Protein AF-A0A1Q7G4F9-F1 (afdb_monomer_lite)

Sequence (94 aa):
MPPRLADLVRKARRLAAERDRLIESLAAEWTRALRGQNLSESDLEELWAGLTEEAVRRACRAADNPWTPQAWRREAQEVIARVRERVEAGLGER

Foldseek 3Di:
DDDDPVVVVVVVVVVVVVLVVVLVVLLVVLLVVCAPVPDDPVNLVVVLVVQLVVQLVVLVPPPPRPDDSVVSSVVSCVSSVSSSVSSVVSNPPD

pLDDT: mean 92.26, std 7.17, range [53.19, 97.88]

Structure (mmCIF, N/CA/C/O backbone):
data_AF-A0A1Q7G4F9-F1
#
_entry.id   AF-A0A1Q7G4F9-F1
#
loop_
_atom_site.group_PDB
_atom_site.id
_atom_site.type_symbol
_atom_site.label_atom_id
_atom_site.label_alt_id
_atom_site.label_comp_id
_atom_site.label_asym_id
_atom_site.label_entity_id
_atom_site.label_seq_id
_atom_site.pdbx_PDB_ins_code
_atom_site.Cartn_x
_atom_site.Cartn_y
_atom_site.Cartn_z
_atom_site.occupa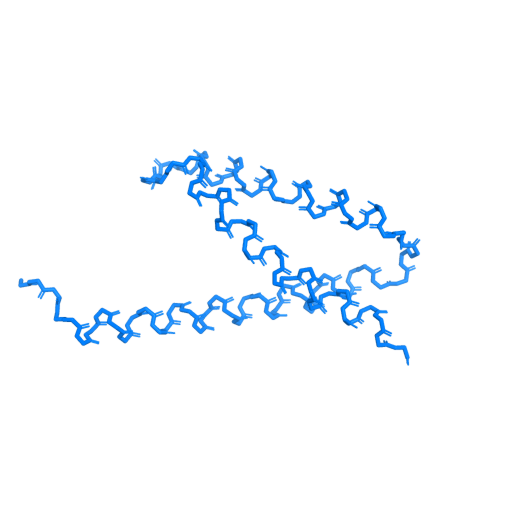ncy
_atom_site.B_iso_or_equiv
_atom_site.auth_seq_id
_atom_site.auth_comp_id
_atom_site.auth_asym_id
_atom_site.auth_atom_id
_atom_site.pdbx_PDB_model_num
ATOM 1 N N . MET A 1 1 ? 15.773 -5.535 -30.777 1.00 71.94 1 MET A N 1
ATOM 2 C CA . MET A 1 1 ? 15.093 -4.278 -31.165 1.00 71.94 1 MET A CA 1
ATOM 3 C C . MET A 1 1 ? 14.532 -3.622 -29.914 1.00 71.94 1 MET A C 1
ATOM 5 O O . MET A 1 1 ? 14.002 -4.362 -29.091 1.00 71.94 1 MET A O 1
ATOM 9 N N . PRO A 1 2 ? 14.668 -2.297 -29.730 1.00 66.19 2 PRO A N 1
ATOM 10 C CA . PRO A 1 2 ? 14.092 -1.620 -28.573 1.00 66.19 2 PRO A CA 1
ATOM 11 C C . PRO A 1 2 ? 12.557 -1.744 -28.590 1.00 66.19 2 PRO A C 1
ATOM 13 O O . PRO A 1 2 ? 11.961 -1.749 -29.673 1.00 66.19 2 PRO A O 1
ATOM 16 N N . PRO A 1 3 ? 11.910 -1.876 -27.419 1.00 76.31 3 PRO A N 1
ATOM 17 C CA . PRO A 1 3 ? 10.457 -1.943 -27.340 1.00 76.31 3 PRO A CA 1
ATOM 18 C C . PRO A 1 3 ? 9.839 -0.666 -27.917 1.00 76.31 3 PRO A C 1
ATOM 20 O O . PRO A 1 3 ? 10.320 0.441 -27.667 1.00 76.31 3 PRO A O 1
ATOM 23 N N . ARG A 1 4 ? 8.764 -0.812 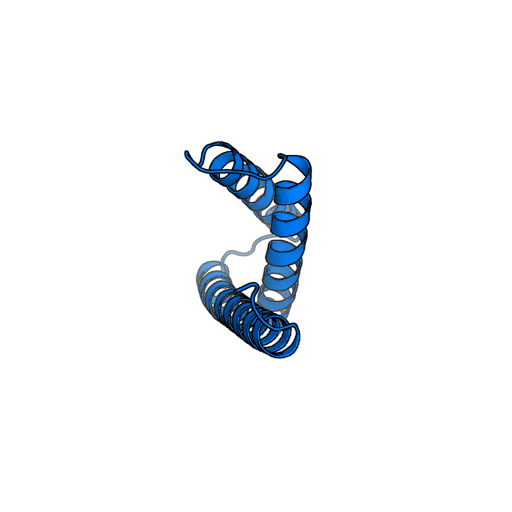-28.700 1.00 91.19 4 ARG A N 1
ATOM 24 C CA . ARG A 1 4 ? 8.051 0.338 -29.266 1.00 91.19 4 ARG A CA 1
ATOM 25 C C . ARG A 1 4 ? 7.348 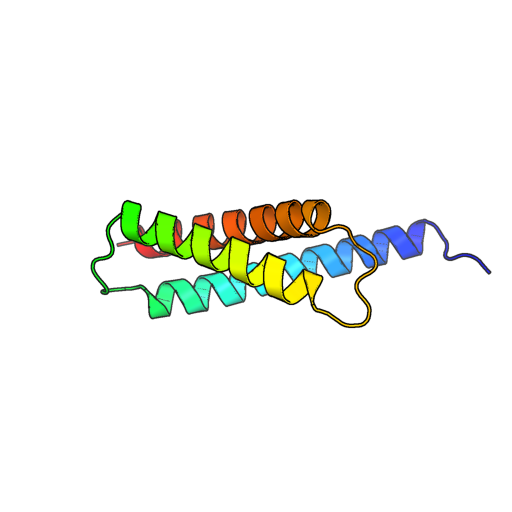1.096 -28.141 1.00 91.19 4 ARG A C 1
ATOM 27 O O . ARG A 1 4 ? 6.802 0.482 -27.225 1.00 91.19 4 ARG A O 1
ATOM 34 N N . LEU A 1 5 ? 7.291 2.425 -28.244 1.00 93.69 5 LEU A N 1
ATOM 35 C CA . LEU A 1 5 ? 6.624 3.288 -27.259 1.00 93.69 5 LEU A CA 1
ATOM 36 C C . LEU A 1 5 ? 5.195 2.815 -26.938 1.00 93.69 5 LEU A C 1
ATOM 38 O O . LEU A 1 5 ? 4.809 2.759 -25.775 1.00 93.69 5 LEU A O 1
ATOM 42 N N . ALA A 1 6 ? 4.434 2.404 -27.955 1.00 93.81 6 ALA A N 1
ATOM 43 C CA . ALA A 1 6 ? 3.076 1.889 -27.779 1.00 93.81 6 ALA A CA 1
ATOM 44 C C . ALA A 1 6 ? 3.009 0.650 -26.864 1.00 93.81 6 ALA A C 1
ATOM 46 O O . ALA A 1 6 ? 2.087 0.527 -26.055 1.00 93.81 6 ALA A O 1
ATOM 47 N N . ASP A 1 7 ? 3.994 -0.246 -26.949 1.00 94.88 7 ASP A N 1
ATOM 48 C CA . ASP A 1 7 ? 4.048 -1.446 -26.114 1.00 94.88 7 ASP A CA 1
ATOM 49 C C . ASP A 1 7 ? 4.421 -1.100 -24.669 1.00 94.88 7 ASP A C 1
ATOM 51 O O . ASP A 1 7 ? 3.838 -1.655 -23.735 1.00 94.88 7 ASP A O 1
ATOM 55 N N . LEU A 1 8 ? 5.318 -0.126 -24.473 1.00 95.94 8 LEU A N 1
ATOM 56 C CA . LEU A 1 8 ? 5.65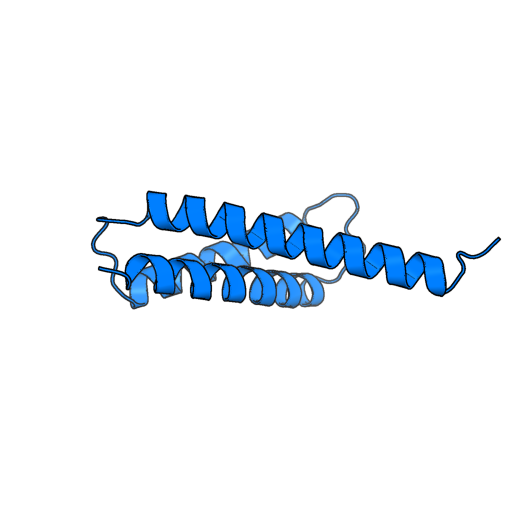2 0.405 -23.148 1.00 95.94 8 LEU A CA 1
ATOM 57 C C . LEU A 1 8 ? 4.441 1.067 -22.484 1.00 95.94 8 LEU A C 1
ATOM 59 O O . LEU A 1 8 ? 4.155 0.777 -21.324 1.00 95.94 8 LEU A O 1
ATOM 63 N N . VAL A 1 9 ? 3.679 1.884 -23.220 1.00 95.25 9 VAL A N 1
ATOM 64 C CA . VAL A 1 9 ? 2.450 2.512 -22.705 1.00 95.25 9 VAL A CA 1
ATOM 65 C C . VAL A 1 9 ? 1.415 1.454 -22.321 1.00 95.25 9 VAL A C 1
ATOM 67 O O . VAL A 1 9 ? 0.819 1.536 -21.246 1.00 95.25 9 VAL A O 1
ATOM 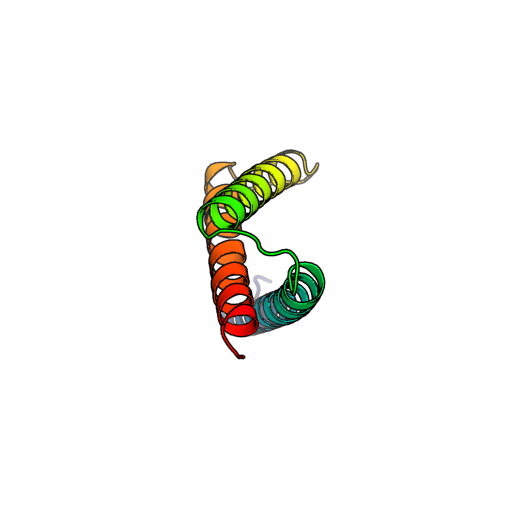70 N N . ARG A 1 10 ? 1.213 0.425 -23.156 1.00 96.06 10 ARG A N 1
ATOM 71 C CA . ARG A 1 10 ? 0.284 -0.673 -22.842 1.00 96.06 10 ARG A CA 1
ATOM 72 C C . ARG A 1 10 ? 0.714 -1.424 -21.582 1.00 96.06 10 ARG A C 1
ATOM 74 O O . ARG A 1 10 ? -0.122 -1.710 -20.726 1.00 96.06 10 ARG A O 1
ATOM 81 N N . LYS A 1 11 ? 2.012 -1.708 -21.446 1.00 95.69 11 LYS A N 1
ATOM 82 C CA . LYS A 1 11 ? 2.571 -2.363 -20.259 1.00 95.69 11 LYS A CA 1
ATOM 83 C C . LYS A 1 11 ? 2.386 -1.503 -19.008 1.00 95.69 11 LYS A C 1
ATOM 85 O O . LYS A 1 11 ? 1.926 -2.029 -18.001 1.00 95.69 11 LYS A O 1
ATOM 90 N N . ALA A 1 12 ? 2.679 -0.205 -19.081 1.00 94.81 12 ALA A N 1
ATOM 91 C CA . ALA A 1 12 ? 2.512 0.721 -17.963 1.00 94.81 12 ALA A CA 1
ATOM 92 C C . ALA A 1 12 ? 1.055 0.774 -17.481 1.00 94.81 12 ALA A C 1
ATOM 94 O O . ALA A 1 12 ? 0.800 0.647 -16.289 1.00 94.81 12 ALA A O 1
ATOM 95 N N . ARG A 1 13 ? 0.088 0.856 -18.406 1.00 96.25 13 ARG A N 1
ATOM 96 C CA . ARG A 1 13 ? -1.347 0.818 -18.068 1.00 96.25 13 ARG A CA 1
ATOM 97 C C . ARG A 1 13 ? -1.756 -0.489 -17.395 1.00 96.25 13 ARG A C 1
ATOM 99 O O . ARG A 1 13 ? -2.514 -0.463 -16.434 1.00 96.25 13 ARG A O 1
ATOM 106 N N . ARG A 1 14 ? -1.247 -1.626 -17.882 1.00 97.75 14 ARG A N 1
ATOM 107 C CA . ARG A 1 14 ? -1.520 -2.933 -17.271 1.00 97.75 14 ARG A CA 1
ATOM 108 C C . ARG A 1 14 ? -0.985 -3.003 -15.841 1.00 97.75 14 ARG A C 1
ATOM 110 O O . ARG A 1 14 ? -1.716 -3.431 -14.961 1.00 97.75 14 ARG A O 1
ATOM 117 N N . LEU A 1 15 ? 0.257 -2.566 -15.625 1.00 96.25 15 LEU A N 1
ATOM 118 C CA . LEU A 1 15 ? 0.879 -2.549 -14.297 1.00 96.25 15 LEU A CA 1
ATOM 119 C C . LEU A 1 15 ? 0.154 -1.596 -13.341 1.00 96.25 15 LEU A C 1
ATOM 121 O O . LEU A 1 15 ? -0.047 -1.941 -12.184 1.00 96.25 15 LEU A O 1
ATOM 125 N N . ALA A 1 16 ? -0.291 -0.434 -13.826 1.00 94.31 16 ALA A N 1
ATOM 126 C CA . ALA A 1 16 ? -1.098 0.487 -13.031 1.00 94.31 16 ALA A CA 1
ATOM 127 C C . ALA A 1 16 ? -2.422 -0.160 -12.589 1.00 94.31 16 ALA A C 1
ATOM 129 O O . ALA A 1 16 ? -2.736 -0.151 -11.404 1.00 94.31 16 ALA A O 1
ATOM 130 N N . ALA A 1 17 ? -3.142 -0.805 -13.512 1.00 97.19 17 ALA A N 1
ATOM 131 C CA . ALA A 1 17 ? -4.388 -1.503 -13.192 1.00 97.19 17 ALA A CA 1
ATOM 132 C C . ALA A 1 17 ? -4.179 -2.689 -12.232 1.00 97.19 17 ALA A C 1
ATOM 134 O O . ALA A 1 17 ? -5.036 -2.980 -11.403 1.00 97.19 17 ALA A O 1
ATOM 135 N N . GLU A 1 18 ? -3.053 -3.391 -12.344 1.00 97.62 18 GLU A N 1
ATOM 136 C CA . GLU A 1 18 ? -2.679 -4.462 -11.420 1.00 97.62 18 GLU A CA 1
ATOM 137 C C . GLU A 1 18 ? -2.380 -3.916 -10.019 1.00 97.62 18 GLU A C 1
ATOM 139 O O . GLU A 1 18 ? -2.914 -4.439 -9.043 1.00 97.62 18 GLU A O 1
ATOM 144 N N . ARG A 1 19 ? -1.617 -2.819 -9.918 1.00 95.62 19 ARG A N 1
ATOM 145 C CA . ARG A 1 19 ? -1.370 -2.116 -8.652 1.00 95.62 19 ARG A CA 1
ATOM 146 C C . ARG A 1 19 ? -2.676 -1.686 -7.993 1.00 95.62 19 ARG A C 1
ATOM 148 O O . ARG A 1 19 ? -2.857 -1.932 -6.806 1.00 95.62 19 ARG A O 1
ATOM 155 N N . ASP A 1 20 ? -3.587 -1.089 -8.756 1.00 96.31 20 ASP A N 1
ATOM 156 C CA . ASP A 1 20 ? -4.869 -0.633 -8.220 1.00 96.31 20 ASP A CA 1
ATOM 157 C C . ASP A 1 20 ? -5.696 -1.817 -7.689 1.00 96.31 20 ASP A C 1
ATOM 159 O O . ASP A 1 20 ? -6.218 -1.748 -6.582 1.00 96.31 20 ASP A O 1
ATOM 163 N N . ARG A 1 21 ? -5.729 -2.959 -8.392 1.00 97.88 21 ARG A N 1
ATOM 164 C CA . ARG A 1 21 ? -6.393 -4.181 -7.892 1.00 97.88 21 ARG A CA 1
ATOM 165 C C . ARG A 1 21 ? -5.771 -4.719 -6.603 1.00 97.88 21 ARG A C 1
ATOM 167 O O . ARG A 1 21 ? -6.503 -5.164 -5.723 1.00 97.88 21 ARG A O 1
ATOM 174 N N . LEU A 1 22 ? -4.442 -4.698 -6.494 1.00 97.50 22 LEU A N 1
ATOM 175 C CA . LEU A 1 22 ? -3.748 -5.116 -5.273 1.00 97.50 22 LEU A CA 1
ATOM 176 C C . LEU A 1 22 ? -4.087 -4.189 -4.101 1.00 97.50 22 LEU A C 1
ATOM 178 O O . LEU A 1 22 ? -4.330 -4.675 -3.000 1.00 97.50 22 LEU A O 1
ATOM 182 N N . ILE A 1 23 ? -4.160 -2.878 -4.346 1.00 96.94 23 ILE A N 1
ATOM 183 C CA . ILE A 1 23 ? -4.583 -1.890 -3.347 1.00 96.94 23 ILE A CA 1
ATOM 184 C C . ILE A 1 23 ? -6.008 -2.178 -2.867 1.00 96.94 23 ILE A C 1
ATOM 186 O O . ILE A 1 23 ? -6.226 -2.204 -1.660 1.00 96.94 23 ILE A O 1
ATOM 190 N N . GLU A 1 24 ? -6.957 -2.441 -3.773 1.00 97.62 24 GLU A N 1
ATOM 191 C CA . GLU A 1 24 ? -8.338 -2.772 -3.385 1.00 97.62 24 GLU A CA 1
ATOM 192 C C . GLU A 1 24 ? -8.407 -4.050 -2.533 1.00 97.62 24 GLU A C 1
ATOM 194 O O . GLU A 1 24 ? -9.071 -4.073 -1.496 1.00 97.62 24 GLU A O 1
ATOM 199 N N . SER A 1 25 ? -7.688 -5.109 -2.930 1.00 97.88 25 SER A N 1
ATOM 200 C CA . SER A 1 25 ? -7.653 -6.368 -2.167 1.00 97.88 25 SER A CA 1
ATOM 201 C C . SER A 1 25 ? -7.085 -6.156 -0.765 1.00 97.88 25 SER A C 1
ATOM 203 O O . SER A 1 25 ? -7.697 -6.566 0.221 1.00 97.88 25 SER A O 1
ATOM 205 N N . LEU A 1 26 ? -5.947 -5.458 -0.669 1.00 96.81 26 LEU A N 1
ATOM 206 C CA . LEU A 1 26 ? -5.314 -5.139 0.609 1.00 96.81 26 LEU A CA 1
ATOM 207 C C . LEU A 1 26 ? -6.233 -4.286 1.482 1.00 96.81 26 LEU A C 1
ATOM 209 O O . LEU A 1 26 ? -6.386 -4.578 2.664 1.00 96.81 26 LEU A O 1
ATOM 213 N N . ALA A 1 27 ? -6.879 -3.267 0.915 1.00 97.25 27 ALA A N 1
ATOM 214 C CA . ALA A 1 27 ? -7.802 -2.424 1.661 1.00 97.25 27 ALA A CA 1
ATOM 215 C C . ALA A 1 27 ? -8.982 -3.229 2.223 1.00 97.25 27 ALA A C 1
ATOM 217 O O . ALA A 1 27 ? -9.338 -3.061 3.389 1.00 97.25 27 ALA A O 1
ATOM 218 N N . ALA A 1 28 ? -9.555 -4.153 1.448 1.00 97.19 28 ALA A N 1
ATOM 219 C CA . ALA A 1 28 ? -10.643 -5.008 1.920 1.00 97.19 28 ALA A CA 1
ATOM 220 C C . ALA A 1 28 ? -10.200 -5.944 3.061 1.00 97.19 28 ALA A C 1
ATOM 222 O O . ALA A 1 28 ? -10.932 -6.136 4.037 1.00 97.19 28 ALA A O 1
ATOM 223 N N . GLU A 1 29 ? -9.001 -6.520 2.956 1.00 97.62 29 GLU A N 1
ATOM 224 C CA . GLU A 1 29 ? -8.412 -7.370 3.995 1.00 97.62 29 GLU A CA 1
ATOM 225 C C . GLU A 1 29 ? -8.137 -6.590 5.285 1.00 97.62 29 GLU A C 1
ATOM 227 O O . GLU A 1 29 ? -8.579 -7.012 6.356 1.00 97.62 29 GLU A O 1
ATOM 232 N N . TRP A 1 30 ? -7.493 -5.426 5.183 1.00 96.62 30 TRP A N 1
ATOM 233 C CA . TRP A 1 30 ? -7.208 -4.555 6.325 1.00 96.62 30 TRP A CA 1
ATOM 234 C C . TRP A 1 30 ? -8.477 -4.014 6.974 1.00 96.62 30 TRP A C 1
ATOM 236 O O . TRP A 1 30 ? -8.590 -4.048 8.194 1.00 96.62 30 TRP A O 1
ATOM 246 N N . THR A 1 31 ? -9.472 -3.597 6.188 1.00 96.25 31 THR A N 1
ATOM 247 C CA . THR A 1 31 ? -10.766 -3.149 6.726 1.00 96.25 31 THR A CA 1
ATOM 248 C C . THR A 1 31 ? -11.413 -4.257 7.549 1.00 96.25 31 THR A C 1
ATOM 250 O O . THR A 1 31 ? -11.859 -4.017 8.669 1.00 96.25 31 THR A O 1
ATOM 253 N N . ARG A 1 32 ? -11.433 -5.496 7.033 1.00 95.81 32 ARG A N 1
ATOM 254 C CA . ARG A 1 32 ? -11.970 -6.648 7.771 1.00 95.81 32 ARG A CA 1
ATOM 255 C C . ARG A 1 32 ? -11.179 -6.916 9.049 1.00 95.81 32 ARG A C 1
ATOM 257 O O . ARG A 1 32 ? -11.792 -7.213 10.067 1.00 95.81 32 ARG A O 1
ATOM 264 N N . ALA A 1 33 ? -9.852 -6.830 8.985 1.00 95.38 33 ALA A N 1
ATOM 265 C CA . ALA A 1 33 ? -8.986 -7.079 10.128 1.00 95.38 33 ALA A CA 1
ATOM 266 C C . ALA A 1 33 ? -9.168 -6.027 11.230 1.00 95.38 33 ALA A C 1
ATOM 268 O O . ALA A 1 33 ? -9.292 -6.398 12.391 1.00 95.38 33 ALA A O 1
ATOM 269 N N . LEU A 1 34 ? -9.210 -4.739 10.882 1.00 94.56 34 LEU A N 1
ATOM 270 C CA . LEU A 1 34 ? -9.245 -3.622 11.836 1.00 94.56 34 LEU A CA 1
ATOM 271 C C . LEU A 1 34 ? -10.650 -3.315 12.372 1.00 94.56 34 LEU A C 1
ATOM 273 O O . LEU A 1 34 ? -10.797 -2.663 13.408 1.00 94.56 34 LEU A O 1
ATOM 277 N N . ARG A 1 35 ? -11.702 -3.781 11.693 1.00 93.38 35 ARG A N 1
ATOM 278 C CA . ARG A 1 35 ? -13.085 -3.547 12.111 1.00 93.38 35 ARG A CA 1
ATOM 279 C C . ARG A 1 35 ? -13.337 -4.090 13.520 1.00 93.38 35 ARG A C 1
ATOM 281 O O . ARG A 1 35 ? -13.081 -5.253 13.811 1.00 93.38 35 ARG A O 1
ATOM 288 N N . GLY A 1 36 ? -13.898 -3.239 14.379 1.00 90.81 36 GLY A N 1
ATOM 289 C CA . GLY A 1 36 ? -14.240 -3.591 15.761 1.00 90.81 36 GLY A CA 1
ATOM 290 C C . GLY A 1 36 ? -13.073 -3.534 16.752 1.00 90.81 36 GLY A C 1
ATOM 291 O O . GLY A 1 36 ? -13.283 -3.840 17.920 1.00 90.81 36 GLY A O 1
ATOM 292 N N . GLN A 1 37 ? -11.873 -3.113 16.330 1.00 91.00 37 GLN A N 1
ATOM 293 C CA . GLN A 1 37 ? -10.711 -2.995 17.222 1.00 91.00 37 GLN A CA 1
ATOM 294 C C . GLN A 1 37 ? -10.675 -1.700 18.060 1.00 91.00 37 GLN A C 1
ATOM 296 O O . GLN A 1 37 ? -9.772 -1.542 18.871 1.00 91.00 37 GLN A O 1
ATOM 301 N N . ASN A 1 38 ? -11.643 -0.784 17.900 1.00 88.44 38 ASN A N 1
ATOM 302 C CA . ASN A 1 38 ? -11.706 0.510 18.608 1.00 88.44 38 ASN A CA 1
ATOM 303 C C . ASN A 1 38 ? -10.398 1.327 18.550 1.00 88.44 38 ASN A C 1
ATOM 305 O O . ASN A 1 38 ? -10.054 2.016 19.508 1.00 88.44 38 ASN A O 1
ATOM 309 N N . LEU A 1 39 ? -9.683 1.248 17.427 1.00 89.81 39 LEU A N 1
ATOM 310 C CA . LEU A 1 39 ? -8.463 2.018 17.195 1.00 89.81 39 LEU A CA 1
ATOM 311 C C . LEU A 1 39 ? -8.794 3.508 17.109 1.00 89.81 39 LEU A C 1
ATOM 313 O O . LEU A 1 39 ? -9.753 3.901 16.437 1.00 89.81 39 LEU A O 1
ATOM 317 N N . SER A 1 40 ? -7.997 4.327 17.788 1.00 91.12 40 SER A N 1
ATOM 318 C CA . SER A 1 40 ? -8.032 5.775 17.624 1.00 91.12 40 SER A CA 1
ATOM 319 C C . SER A 1 40 ? -7.389 6.191 16.300 1.00 91.12 40 SER A C 1
ATOM 321 O O . SER A 1 40 ? -6.685 5.416 15.649 1.00 91.12 40 SER A O 1
ATOM 323 N N . GLU A 1 41 ? -7.607 7.443 15.903 1.00 89.38 41 GLU A N 1
ATOM 324 C CA . GLU A 1 41 ? -6.946 8.021 14.730 1.00 89.38 41 GLU A CA 1
ATOM 325 C C . GLU A 1 41 ? -5.415 7.962 14.861 1.00 89.38 41 GLU A C 1
ATOM 327 O O . GLU A 1 41 ? -4.734 7.560 13.922 1.00 89.38 41 GLU A O 1
ATOM 332 N N . SER A 1 42 ? -4.876 8.247 16.050 1.00 93.62 42 SER A N 1
ATOM 333 C CA . SER A 1 42 ? -3.435 8.166 16.317 1.00 93.62 42 SER A CA 1
ATOM 334 C C . SER A 1 42 ? -2.888 6.737 16.229 1.00 93.62 42 SER A C 1
ATOM 336 O O . SER A 1 42 ? -1.787 6.548 15.713 1.00 93.62 42 SER A O 1
ATOM 338 N N . ASP A 1 43 ? -3.654 5.726 16.659 1.00 94.19 43 ASP A N 1
ATOM 339 C CA . ASP A 1 43 ? -3.242 4.319 16.519 1.00 94.19 43 ASP A CA 1
ATOM 340 C C . ASP A 1 43 ? -3.135 3.918 15.039 1.00 94.19 43 ASP A C 1
ATOM 342 O O . ASP A 1 43 ? -2.217 3.200 14.635 1.00 94.19 43 ASP A O 1
ATOM 346 N N . LEU A 1 44 ? -4.066 4.401 14.207 1.00 93.12 44 LEU A N 1
ATOM 347 C CA . LEU A 1 44 ? -4.027 4.178 12.762 1.00 93.12 44 LEU A CA 1
ATOM 348 C C . LEU A 1 44 ? -2.839 4.902 12.121 1.00 93.12 44 LEU A C 1
ATOM 350 O O . LEU A 1 44 ? -2.144 4.316 11.292 1.00 93.12 44 LEU A O 1
ATOM 354 N N . GLU A 1 45 ? -2.556 6.144 12.513 1.00 94.62 45 GLU A N 1
ATOM 355 C CA . GLU A 1 45 ? -1.384 6.875 12.022 1.00 94.62 45 GLU A CA 1
ATOM 356 C C . GLU A 1 45 ? -0.069 6.152 12.330 1.00 94.62 45 GLU A C 1
ATOM 358 O O . GLU A 1 45 ? 0.769 5.998 11.433 1.00 94.62 45 GLU A O 1
ATOM 363 N N . GLU A 1 46 ? 0.099 5.658 13.559 1.00 96.50 46 GLU A N 1
ATOM 364 C CA . GLU A 1 46 ? 1.280 4.887 13.953 1.00 96.50 46 GLU A CA 1
ATOM 365 C C . GLU A 1 46 ? 1.394 3.583 13.151 1.00 96.50 46 GLU A C 1
ATOM 367 O O . GLU A 1 46 ? 2.470 3.262 12.632 1.00 96.50 46 GLU A O 1
ATOM 372 N N . LEU A 1 47 ? 0.278 2.868 12.966 1.00 95.44 47 LEU A N 1
ATOM 373 C CA . LEU A 1 47 ? 0.218 1.668 12.132 1.00 95.44 47 LEU A CA 1
ATOM 374 C C . LEU A 1 47 ? 0.699 1.952 10.700 1.00 95.44 47 LEU A C 1
ATOM 376 O O . LEU A 1 47 ? 1.576 1.249 10.186 1.00 95.44 47 LEU A O 1
ATOM 380 N N . TRP A 1 48 ? 0.160 2.985 10.046 1.00 95.56 48 TRP A N 1
ATOM 381 C CA . TRP A 1 48 ? 0.515 3.321 8.665 1.00 95.56 48 TRP A CA 1
ATOM 382 C C . TRP A 1 48 ? 1.974 3.778 8.532 1.00 95.56 48 TRP A C 1
ATOM 384 O O . TRP A 1 48 ? 2.655 3.411 7.563 1.00 95.56 48 TRP A O 1
ATOM 394 N N . ALA A 1 49 ? 2.487 4.526 9.512 1.00 95.25 49 ALA A N 1
ATOM 395 C CA . ALA A 1 49 ? 3.891 4.921 9.566 1.00 95.25 49 ALA A CA 1
ATOM 396 C C . ALA A 1 49 ? 4.816 3.699 9.706 1.00 95.25 49 ALA A C 1
ATOM 398 O O . ALA A 1 49 ? 5.782 3.559 8.948 1.00 95.25 49 ALA A O 1
ATOM 399 N N . GLY A 1 50 ? 4.482 2.773 10.610 1.00 96.00 50 GLY A N 1
ATOM 400 C CA . GLY A 1 50 ? 5.230 1.534 10.820 1.00 96.00 50 GLY A CA 1
ATOM 401 C C . GLY A 1 50 ? 5.271 0.648 9.573 1.00 96.00 50 GLY A C 1
ATOM 402 O O . GLY A 1 50 ? 6.338 0.162 9.187 1.00 96.00 50 GLY A O 1
ATOM 403 N N . LEU A 1 51 ? 4.134 0.492 8.888 1.00 94.94 51 LEU A N 1
ATOM 404 C CA . LEU A 1 51 ? 4.051 -0.259 7.632 1.00 94.94 51 LEU A CA 1
ATOM 405 C C . LEU A 1 51 ? 4.898 0.371 6.523 1.00 94.94 51 LEU A C 1
ATOM 407 O O . LEU A 1 51 ? 5.542 -0.353 5.763 1.00 94.94 51 LEU A O 1
ATOM 411 N N . THR A 1 52 ? 4.943 1.703 6.452 1.00 94.69 52 THR A N 1
ATOM 412 C CA . THR A 1 52 ? 5.762 2.421 5.466 1.00 94.69 52 THR A CA 1
ATOM 413 C C . THR A 1 52 ? 7.243 2.141 5.681 1.00 94.69 52 THR A C 1
ATOM 415 O O . THR A 1 52 ? 7.938 1.733 4.749 1.00 94.69 52 THR A O 1
ATOM 418 N N . GLU A 1 53 ? 7.738 2.302 6.907 1.00 94.81 53 GLU A N 1
ATOM 419 C CA . GLU A 1 53 ? 9.155 2.078 7.206 1.00 94.81 53 GLU A CA 1
ATOM 420 C C . GLU A 1 53 ? 9.555 0.603 7.057 1.00 94.81 53 GLU A C 1
ATOM 422 O O . GLU A 1 53 ? 10.649 0.304 6.568 1.00 94.81 53 GLU A O 1
ATOM 427 N N . GLU A 1 54 ? 8.674 -0.337 7.401 1.00 95.62 54 GLU A N 1
ATOM 428 C CA . GLU A 1 54 ? 8.935 -1.761 7.182 1.00 95.62 54 GLU A CA 1
ATOM 429 C C . GLU A 1 54 ? 8.935 -2.126 5.689 1.00 95.62 54 GLU A C 1
ATOM 431 O O . GLU A 1 54 ? 9.810 -2.872 5.239 1.00 95.62 54 GLU A O 1
ATOM 436 N N . ALA A 1 55 ? 8.021 -1.564 4.891 1.00 93.12 55 ALA A N 1
ATOM 437 C CA . ALA A 1 55 ? 8.006 -1.755 3.443 1.00 93.12 55 ALA A CA 1
ATOM 438 C C . ALA A 1 55 ? 9.302 -1.241 2.799 1.00 93.12 55 ALA A C 1
ATOM 440 O O . ALA A 1 55 ? 9.944 -1.966 2.035 1.00 93.12 55 ALA A O 1
ATOM 441 N N . VAL A 1 56 ? 9.742 -0.032 3.168 1.00 93.69 56 VAL A N 1
ATOM 442 C CA . VAL A 1 56 ? 11.008 0.550 2.692 1.00 93.69 56 VAL A CA 1
ATOM 443 C C . VAL A 1 56 ? 12.195 -0.312 3.109 1.00 93.69 56 VAL A C 1
ATOM 445 O O . VAL A 1 56 ? 13.059 -0.617 2.287 1.00 93.69 56 VAL A O 1
ATOM 448 N N . ARG A 1 57 ? 12.239 -0.760 4.368 1.00 93.94 57 ARG A N 1
ATOM 449 C CA . ARG A 1 57 ? 13.310 -1.622 4.884 1.00 93.94 57 ARG A CA 1
ATOM 450 C C . ARG A 1 57 ? 13.417 -2.930 4.105 1.00 93.94 57 ARG A C 1
ATOM 452 O O . ARG A 1 57 ? 14.528 -3.337 3.765 1.00 93.94 57 ARG A O 1
ATOM 459 N N . ARG A 1 58 ? 12.289 -3.587 3.822 1.00 93.75 58 ARG A N 1
ATOM 460 C CA . ARG A 1 58 ? 12.256 -4.835 3.043 1.00 93.75 58 ARG A CA 1
ATOM 461 C C . ARG A 1 58 ? 12.674 -4.610 1.600 1.00 93.75 58 ARG A C 1
ATOM 463 O O . ARG A 1 58 ? 13.503 -5.362 1.098 1.00 93.75 58 ARG A O 1
ATOM 470 N N . ALA A 1 59 ? 12.166 -3.558 0.967 1.00 90.06 59 ALA A N 1
ATOM 471 C CA . ALA A 1 59 ? 12.497 -3.235 -0.413 1.00 90.06 59 ALA A CA 1
ATOM 472 C C . ALA A 1 59 ? 13.992 -2.914 -0.590 1.00 90.06 59 ALA A C 1
ATOM 474 O O . ALA A 1 59 ? 14.631 -3.411 -1.514 1.00 90.06 59 ALA A O 1
ATOM 475 N N . CYS A 1 60 ? 14.586 -2.183 0.358 1.00 89.00 60 CYS A 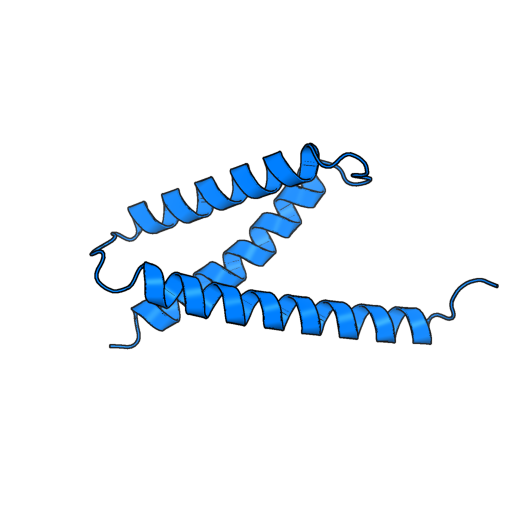N 1
ATOM 476 C CA . CYS A 1 60 ? 16.022 -1.901 0.377 1.00 89.00 60 CYS A CA 1
ATOM 477 C C . CYS A 1 60 ? 16.901 -3.149 0.562 1.00 89.00 60 CYS A C 1
ATOM 479 O O . CYS A 1 60 ? 18.044 -3.143 0.116 1.00 89.00 60 CYS A O 1
ATOM 481 N N . ARG A 1 61 ? 16.397 -4.200 1.223 1.00 90.94 61 ARG A N 1
ATOM 482 C CA . ARG A 1 61 ? 17.122 -5.465 1.456 1.00 90.94 61 ARG A CA 1
ATOM 483 C C . ARG A 1 61 ? 16.955 -6.484 0.327 1.00 90.94 61 ARG A C 1
ATOM 485 O O . ARG A 1 61 ? 17.592 -7.534 0.378 1.00 90.94 61 ARG A O 1
ATOM 492 N N . ALA A 1 62 ? 16.094 -6.218 -0.653 1.00 90.00 62 ALA A N 1
ATOM 493 C CA . ALA A 1 62 ? 15.899 -7.120 -1.778 1.00 90.00 62 ALA A CA 1
ATOM 494 C C . ALA A 1 62 ? 17.196 -7.218 -2.601 1.00 90.00 62 ALA A C 1
ATOM 496 O O . ALA A 1 62 ? 17.784 -6.196 -2.953 1.00 90.00 62 ALA A O 1
ATOM 497 N N . ALA A 1 63 ? 17.636 -8.448 -2.888 1.00 72.75 63 ALA A N 1
ATOM 498 C CA . ALA A 1 63 ? 18.953 -8.735 -3.468 1.00 72.75 63 ALA A CA 1
ATOM 499 C C . ALA A 1 63 ? 19.217 -8.016 -4.806 1.00 72.75 63 ALA A C 1
ATOM 501 O O . ALA A 1 63 ? 20.352 -7.640 -5.076 1.00 72.75 63 ALA A O 1
ATOM 502 N N . ASP A 1 64 ? 18.164 -7.752 -5.584 1.00 81.88 64 ASP A N 1
ATOM 503 C CA . ASP A 1 64 ? 18.232 -7.111 -6.900 1.00 81.88 64 ASP A CA 1
ATOM 504 C C . ASP A 1 64 ? 17.552 -5.737 -6.910 1.00 81.88 64 ASP A C 1
ATOM 506 O O . ASP A 1 64 ? 16.807 -5.422 -7.834 1.00 81.88 64 ASP A O 1
ATOM 510 N N . ASN A 1 65 ? 17.725 -4.921 -5.868 1.00 82.62 65 ASN A N 1
ATOM 511 C CA . ASN A 1 65 ? 17.095 -3.604 -5.812 1.00 82.62 65 ASN A CA 1
ATOM 512 C C . ASN A 1 65 ? 17.899 -2.534 -6.595 1.00 82.62 65 ASN A C 1
ATOM 514 O O . ASN A 1 65 ? 18.919 -2.065 -6.085 1.00 82.62 65 ASN A O 1
ATOM 518 N N . PRO A 1 66 ? 17.439 -2.056 -7.773 1.00 86.38 66 PRO A N 1
ATOM 519 C CA . PRO A 1 66 ? 18.122 -0.989 -8.505 1.00 86.38 66 PRO A CA 1
ATOM 520 C C . PRO A 1 66 ? 17.750 0.421 -8.008 1.00 86.38 66 PRO A C 1
ATOM 522 O O . PRO A 1 66 ? 18.267 1.408 -8.531 1.00 86.38 66 PRO A O 1
ATOM 525 N N . TRP A 1 67 ? 16.825 0.545 -7.050 1.00 89.38 67 TRP A N 1
ATOM 526 C CA . TRP A 1 67 ? 16.244 1.817 -6.623 1.00 89.38 67 TRP A CA 1
ATOM 527 C C . TRP A 1 67 ? 16.815 2.305 -5.293 1.00 89.38 67 TRP A C 1
ATOM 529 O O . TRP A 1 67 ? 17.095 1.531 -4.374 1.00 89.38 67 TRP A O 1
ATOM 539 N N . THR A 1 68 ? 16.925 3.628 -5.162 1.00 89.94 68 THR A N 1
ATOM 540 C CA . THR A 1 68 ? 17.369 4.259 -3.917 1.00 89.94 68 THR A CA 1
ATOM 541 C C . THR A 1 68 ? 16.321 4.099 -2.807 1.00 89.94 68 THR A C 1
ATOM 543 O O . THR A 1 68 ? 15.122 4.011 -3.091 1.00 89.94 68 THR A O 1
ATOM 546 N N . PRO A 1 69 ? 16.726 4.153 -1.524 1.00 88.75 69 PRO A N 1
ATOM 547 C CA . PRO A 1 69 ? 15.780 4.140 -0.406 1.00 88.75 69 PRO A CA 1
ATOM 548 C C . PRO A 1 69 ? 14.719 5.245 -0.489 1.00 88.75 69 PRO A C 1
ATOM 550 O O . PRO A 1 69 ? 13.577 5.046 -0.088 1.00 88.75 69 PRO A O 1
ATOM 553 N N . GLN A 1 70 ? 15.073 6.410 -1.042 1.00 90.38 70 GLN A N 1
ATOM 554 C CA . GLN A 1 70 ? 14.141 7.524 -1.216 1.00 90.38 70 GLN A CA 1
ATOM 555 C C . GLN A 1 70 ? 13.068 7.227 -2.274 1.00 90.38 70 GLN A C 1
ATOM 557 O O . GLN A 1 70 ? 11.912 7.603 -2.081 1.00 90.38 70 GLN A O 1
ATOM 562 N N . ALA A 1 71 ? 13.425 6.535 -3.361 1.00 92.31 71 ALA A N 1
ATOM 563 C CA . ALA A 1 71 ? 12.463 6.110 -4.375 1.00 92.31 71 ALA A CA 1
ATOM 564 C C . ALA A 1 71 ? 11.456 5.107 -3.790 1.00 92.31 71 ALA A C 1
ATOM 566 O O . ALA A 1 71 ? 10.252 5.277 -3.971 1.00 92.31 71 ALA A O 1
ATOM 567 N N . TRP A 1 72 ? 11.932 4.136 -3.002 1.00 92.88 72 TRP A N 1
ATOM 568 C CA . TRP A 1 72 ? 11.051 3.210 -2.290 1.00 92.88 72 TRP A CA 1
ATOM 569 C C . TRP A 1 72 ? 10.182 3.889 -1.248 1.00 92.88 72 TRP A C 1
ATOM 571 O O . TRP A 1 72 ? 9.006 3.559 -1.151 1.00 92.88 72 TRP A O 1
ATOM 581 N N . ARG A 1 73 ? 10.722 4.854 -0.495 1.00 93.75 73 ARG A N 1
ATOM 582 C CA . ARG A 1 73 ? 9.925 5.621 0.469 1.00 93.75 73 ARG A CA 1
ATOM 583 C C . ARG A 1 73 ? 8.776 6.341 -0.217 1.00 93.75 73 ARG A C 1
ATOM 585 O O . ARG A 1 73 ? 7.657 6.271 0.275 1.00 93.75 73 ARG A O 1
ATOM 592 N N . ARG A 1 74 ? 9.029 6.964 -1.368 1.00 94.00 74 ARG A N 1
ATOM 593 C CA . ARG A 1 74 ? 7.981 7.624 -2.149 1.00 94.00 74 ARG A CA 1
ATOM 594 C C . ARG A 1 74 ? 6.911 6.636 -2.625 1.00 94.00 74 ARG A C 1
ATOM 596 O O . ARG A 1 74 ? 5.732 6.915 -2.447 1.00 94.00 74 ARG A O 1
ATOM 603 N N . GLU A 1 75 ? 7.308 5.500 -3.202 1.00 92.69 75 GLU A N 1
ATOM 604 C CA . GLU A 1 75 ? 6.341 4.502 -3.690 1.00 92.69 75 GLU A CA 1
ATOM 605 C C . GLU A 1 75 ? 5.536 3.887 -2.537 1.00 92.69 75 GLU A C 1
ATOM 607 O O . GLU A 1 75 ? 4.315 3.787 -2.619 1.00 92.69 75 GLU A O 1
ATOM 612 N N . ALA A 1 76 ? 6.199 3.530 -1.432 1.00 94.62 76 ALA A N 1
ATOM 613 C CA . ALA A 1 76 ? 5.546 2.978 -0.249 1.00 94.62 76 ALA A CA 1
ATOM 614 C C . ALA A 1 76 ? 4.529 3.964 0.336 1.00 94.62 76 ALA A C 1
ATOM 616 O O . ALA A 1 76 ? 3.405 3.567 0.628 1.00 94.62 76 ALA A O 1
ATOM 617 N N . GLN A 1 77 ? 4.889 5.248 0.441 1.00 95.12 77 GLN A N 1
ATOM 618 C CA . GLN A 1 77 ? 3.974 6.299 0.885 1.00 95.12 77 GLN A CA 1
ATOM 619 C C . GLN A 1 77 ? 2.764 6.441 -0.043 1.00 95.12 77 GLN A C 1
ATOM 621 O O . GLN A 1 77 ? 1.646 6.530 0.450 1.00 95.12 77 GLN A O 1
ATOM 626 N N . GLU A 1 78 ? 2.953 6.431 -1.368 1.00 95.25 78 GLU A N 1
ATOM 627 C CA . GLU A 1 78 ? 1.833 6.530 -2.315 1.00 95.25 78 GLU A CA 1
ATOM 628 C C . GLU A 1 78 ? 0.882 5.331 -2.194 1.00 95.25 78 GLU A C 1
ATOM 630 O O . GLU A 1 78 ? -0.335 5.507 -2.122 1.00 95.25 78 GLU A O 1
ATOM 635 N N . VAL A 1 79 ? 1.424 4.111 -2.155 1.00 95.75 79 VAL A N 1
ATOM 636 C CA . VAL A 1 79 ? 0.618 2.888 -2.047 1.00 95.75 79 VAL A CA 1
ATOM 637 C C . VAL A 1 79 ? -0.116 2.840 -0.709 1.00 95.75 79 VAL A C 1
ATOM 639 O O . VAL A 1 79 ? -1.323 2.599 -0.687 1.00 95.75 79 VAL A O 1
ATOM 642 N N . ILE A 1 80 ? 0.576 3.110 0.400 1.00 96.25 80 ILE A N 1
ATOM 643 C CA . ILE A 1 80 ? -0.021 3.069 1.740 1.00 96.25 80 ILE A CA 1
ATOM 644 C C . ILE A 1 80 ? -1.053 4.177 1.915 1.00 96.25 80 ILE A C 1
ATOM 646 O O . ILE A 1 80 ? -2.102 3.905 2.484 1.00 96.25 80 ILE A O 1
ATOM 650 N N . ALA A 1 81 ? -0.835 5.379 1.374 1.00 96.38 81 ALA A N 1
ATOM 651 C CA . ALA A 1 81 ? -1.838 6.444 1.416 1.00 96.38 81 ALA A CA 1
ATOM 652 C C . ALA A 1 81 ? -3.150 6.028 0.730 1.00 96.38 81 ALA A C 1
ATOM 654 O O . ALA A 1 81 ? -4.228 6.244 1.278 1.00 96.38 81 ALA A O 1
ATOM 655 N N . ARG A 1 82 ? -3.070 5.365 -0.432 1.00 97.06 82 ARG A N 1
ATOM 656 C CA . ARG A 1 82 ? -4.257 4.865 -1.151 1.00 97.06 82 ARG A CA 1
ATOM 657 C C . ARG A 1 82 ? -4.960 3.719 -0.425 1.00 97.06 82 ARG A C 1
ATOM 659 O O . ARG A 1 82 ? -6.183 3.610 -0.516 1.00 97.06 82 ARG A O 1
ATOM 666 N N . VAL A 1 83 ? -4.201 2.849 0.247 1.00 97.12 83 VAL A N 1
ATOM 667 C CA . VAL A 1 83 ? -4.759 1.785 1.100 1.00 97.12 83 VAL A CA 1
ATOM 668 C C . VAL A 1 83 ? -5.442 2.405 2.318 1.00 97.12 83 VAL A C 1
ATOM 670 O O . VAL A 1 83 ? -6.597 2.082 2.575 1.00 97.12 83 VAL A O 1
ATOM 673 N N . ARG A 1 84 ? -4.767 3.331 3.012 1.00 96.12 84 ARG A N 1
ATOM 674 C CA . ARG A 1 84 ? -5.283 4.079 4.165 1.00 96.12 84 ARG A CA 1
ATOM 675 C C . ARG A 1 84 ? -6.624 4.725 3.845 1.00 96.12 84 ARG A C 1
ATOM 677 O O . ARG A 1 84 ? -7.590 4.460 4.546 1.00 96.12 84 ARG A O 1
ATOM 684 N N . GLU A 1 85 ? -6.690 5.502 2.765 1.00 96.12 85 GLU A N 1
ATOM 685 C CA . GLU A 1 85 ? -7.910 6.188 2.323 1.00 96.12 85 GLU A CA 1
ATOM 686 C C . GLU A 1 85 ? -9.103 5.225 2.210 1.00 96.12 85 GLU A C 1
ATOM 688 O O . GLU A 1 85 ? -10.181 5.488 2.737 1.00 96.12 85 GLU A O 1
ATOM 693 N N . ARG A 1 86 ? -8.900 4.068 1.571 1.00 95.94 86 ARG A N 1
ATOM 694 C CA . ARG A 1 86 ? -9.952 3.058 1.381 1.00 95.94 86 ARG A CA 1
ATOM 695 C C . ARG A 1 86 ? -10.343 2.355 2.671 1.00 95.94 86 ARG A C 1
ATOM 697 O O . ARG A 1 86 ? -11.520 2.080 2.880 1.00 95.94 86 ARG A O 1
ATOM 704 N N . VAL A 1 87 ? -9.361 2.040 3.513 1.00 96.00 87 VAL A N 1
ATOM 705 C CA . VAL A 1 87 ? -9.596 1.379 4.799 1.00 96.00 87 VAL A CA 1
ATOM 706 C C . VAL A 1 87 ? -10.382 2.297 5.723 1.00 96.00 87 VAL A C 1
ATOM 708 O O . VAL A 1 87 ? -11.393 1.880 6.276 1.00 96.00 87 VAL A O 1
ATOM 711 N N . GLU A 1 88 ? -9.963 3.552 5.857 1.00 92.81 88 GLU A N 1
ATOM 712 C CA . GLU A 1 88 ? -10.642 4.533 6.705 1.00 92.81 88 GLU A CA 1
ATOM 713 C C . GLU A 1 88 ? -12.059 4.831 6.195 1.00 92.81 88 GLU A C 1
ATOM 715 O O . GLU A 1 88 ? -12.990 4.866 7.000 1.00 92.81 88 GLU A O 1
ATOM 720 N N . ALA A 1 89 ? -12.265 4.914 4.874 1.00 93.19 89 ALA A N 1
ATOM 721 C CA . ALA A 1 89 ? -13.607 4.989 4.292 1.00 93.19 89 ALA A CA 1
ATOM 722 C C . ALA A 1 89 ? -14.468 3.765 4.668 1.00 93.19 89 ALA A C 1
ATOM 724 O O . ALA A 1 89 ? -15.572 3.921 5.187 1.00 93.19 89 ALA A O 1
ATOM 725 N N . GLY A 1 90 ? -13.943 2.545 4.504 1.00 91.88 90 GLY A N 1
ATOM 726 C CA . GLY A 1 90 ? -14.653 1.301 4.833 1.00 91.88 90 GLY A CA 1
ATOM 727 C C . GLY A 1 90 ? -14.850 1.029 6.334 1.00 91.88 90 GLY A C 1
ATOM 728 O O . GLY A 1 90 ? -15.634 0.145 6.706 1.00 91.88 90 GLY A O 1
ATOM 729 N N . LEU A 1 91 ? -14.135 1.748 7.205 1.00 90.19 91 LEU A N 1
ATOM 730 C CA . LEU A 1 91 ? -14.364 1.777 8.653 1.00 90.19 91 LEU A CA 1
ATOM 731 C C . LEU A 1 91 ? -15.404 2.840 9.052 1.00 90.19 91 LEU A C 1
ATOM 733 O O . LEU A 1 91 ? -16.085 2.660 10.061 1.00 90.19 91 LEU A O 1
ATOM 737 N N . GLY A 1 92 ? -15.520 3.926 8.278 1.00 82.75 92 GLY A N 1
ATOM 738 C CA . GLY A 1 92 ? -16.484 5.011 8.486 1.00 82.75 92 GLY A CA 1
ATOM 739 C C . GLY A 1 92 ? -17.895 4.723 7.960 1.00 82.75 92 GLY A C 1
ATOM 740 O O . GLY A 1 92 ? -18.860 5.271 8.492 1.00 82.75 92 GLY A O 1
ATOM 741 N N . GLU A 1 93 ? -18.033 3.853 6.956 1.00 73.44 93 GLU A N 1
ATOM 742 C CA . GLU A 1 93 ? -19.322 3.325 6.494 1.00 73.44 93 GLU A CA 1
ATOM 743 C C . GLU A 1 93 ? -19.949 2.447 7.595 1.00 73.44 93 GLU A C 1
ATOM 745 O O . GLU A 1 93 ? -19.524 1.313 7.836 1.00 73.44 93 GLU A O 1
ATOM 750 N N . ARG A 1 94 ? -20.926 3.013 8.310 1.00 53.19 94 ARG A N 1
ATOM 751 C CA . ARG A 1 94 ? -21.620 2.422 9.461 1.00 53.19 94 ARG A CA 1
ATOM 752 C C . ARG A 1 94 ? -23.061 2.074 9.121 1.00 53.19 94 ARG A C 1
ATOM 754 O O . ARG A 1 94 ? -23.750 2.956 8.563 1.00 53.19 94 ARG A O 1
#

Radius of gyration: 16.31 Å; chains: 1; bounding box: 41×17×50 Å

Secondary structure (DSSP, 8-state):
-PPPHHHHHHHHHHHHHHHHHHHHHHHHHHHHHHTTS---HHHHHHHHHHHHHHHHHHHHHSTT--S-HHHHHHHHHHHHHHHHHHHHHHHH--